Protein AF-A0A5M4D692-F1 (afdb_monomer_lite)

Structure (mmCIF, N/CA/C/O backbone):
data_AF-A0A5M4D692-F1
#
_entry.id   AF-A0A5M4D692-F1
#
loop_
_atom_site.group_PDB
_atom_site.id
_atom_site.type_symbol
_atom_site.label_atom_id
_atom_site.label_alt_id
_atom_site.label_comp_id
_atom_site.label_asym_id
_atom_site.label_entity_id
_atom_site.label_seq_id
_atom_site.pdbx_PDB_ins_code
_atom_site.Cartn_x
_atom_site.Cartn_y
_atom_site.Cartn_z
_atom_site.occupancy
_atom_site.B_iso_or_equiv
_atom_site.auth_seq_id
_atom_site.auth_comp_id
_atom_site.auth_asym_id
_atom_site.auth_atom_id
_atom_site.pdbx_PDB_model_num
ATOM 1 N N . MET A 1 1 ? 8.932 -26.608 -14.951 1.00 44.47 1 MET A N 1
ATOM 2 C CA . MET A 1 1 ? 8.674 -25.155 -14.869 1.00 44.47 1 MET A CA 1
ATOM 3 C C . MET A 1 1 ? 9.211 -24.692 -13.522 1.00 44.47 1 MET A C 1
ATOM 5 O O . MET A 1 1 ? 8.658 -25.085 -12.507 1.00 44.47 1 MET A O 1
ATOM 9 N N . ALA A 1 2 ? 10.372 -24.033 -13.489 1.00 47.12 2 ALA A N 1
ATOM 10 C CA . ALA A 1 2 ? 11.019 -23.647 -12.234 1.00 47.12 2 ALA A CA 1
ATOM 11 C C . ALA A 1 2 ? 10.341 -22.388 -11.673 1.00 47.12 2 ALA A C 1
ATOM 13 O O . ALA A 1 2 ? 10.376 -21.340 -12.317 1.00 47.12 2 ALA A O 1
ATOM 14 N N . MET A 1 3 ? 9.713 -22.501 -10.502 1.00 50.22 3 MET A N 1
ATOM 15 C CA . MET A 1 3 ? 9.198 -21.359 -9.748 1.00 50.22 3 MET A CA 1
ATOM 16 C C . MET A 1 3 ? 10.390 -20.467 -9.386 1.00 50.22 3 MET A C 1
ATOM 18 O O . MET A 1 3 ? 11.336 -20.925 -8.745 1.00 50.22 3 MET A O 1
ATOM 22 N N . ARG A 1 4 ? 10.414 -19.221 -9.872 1.00 58.00 4 ARG A N 1
ATOM 23 C CA . ARG A 1 4 ? 11.488 -18.284 -9.525 1.00 58.00 4 ARG A CA 1
ATOM 24 C C . ARG A 1 4 ? 11.383 -17.984 -8.032 1.00 58.00 4 ARG A C 1
ATOM 26 O O . ARG A 1 4 ? 10.313 -17.619 -7.568 1.00 58.00 4 ARG A O 1
ATOM 33 N N . ALA A 1 5 ? 12.492 -18.095 -7.302 1.00 65.12 5 ALA A N 1
ATOM 34 C CA . ALA A 1 5 ? 12.543 -17.942 -5.842 1.00 65.12 5 ALA A CA 1
ATOM 35 C C . ALA A 1 5 ? 12.046 -16.578 -5.305 1.00 65.12 5 ALA A C 1
ATOM 37 O O . ALA A 1 5 ? 11.883 -16.430 -4.103 1.00 65.12 5 ALA A O 1
ATOM 38 N N . ASN A 1 6 ? 11.789 -15.604 -6.187 1.00 75.81 6 ASN A N 1
ATOM 39 C CA . ASN A 1 6 ? 11.328 -14.254 -5.856 1.00 75.81 6 ASN A CA 1
ATOM 40 C C . ASN A 1 6 ? 9.928 -13.925 -6.419 1.00 75.81 6 ASN A C 1
ATOM 42 O O . ASN A 1 6 ? 9.574 -12.749 -6.483 1.00 75.81 6 ASN A O 1
ATOM 46 N N . ALA A 1 7 ? 9.172 -14.917 -6.902 1.00 87.88 7 ALA A N 1
ATOM 47 C CA . ALA A 1 7 ? 7.815 -14.706 -7.408 1.00 87.88 7 ALA A CA 1
ATOM 48 C C . ALA A 1 7 ? 6.837 -14.394 -6.264 1.00 87.88 7 ALA A C 1
ATOM 50 O O . ALA A 1 7 ? 6.840 -15.079 -5.241 1.00 87.88 7 ALA A O 1
ATOM 51 N N . GLY A 1 8 ? 6.018 -13.360 -6.448 1.00 88.94 8 GLY A N 1
ATOM 52 C CA . GLY A 1 8 ? 4.880 -13.051 -5.587 1.00 88.94 8 GLY A CA 1
ATOM 53 C C . GLY A 1 8 ? 3.625 -13.844 -5.982 1.00 88.94 8 GLY A C 1
ATOM 54 O O . GLY A 1 8 ? 3.634 -14.568 -6.979 1.00 88.94 8 GLY A O 1
ATOM 55 N N . PRO A 1 9 ? 2.536 -13.740 -5.208 1.00 92.75 9 PRO A N 1
ATOM 56 C CA . PRO A 1 9 ? 1.231 -14.268 -5.595 1.00 92.75 9 PRO A CA 1
ATOM 57 C C . PRO A 1 9 ? 0.638 -13.558 -6.826 1.00 92.75 9 PRO A C 1
ATOM 59 O O . PRO A 1 9 ? 0.926 -12.394 -7.104 1.00 92.75 9 PRO A O 1
ATOM 62 N N . SER A 1 10 ? -0.252 -14.251 -7.539 1.00 94.44 10 SER A N 1
ATOM 63 C CA . SER A 1 10 ? -1.109 -13.639 -8.563 1.00 94.44 10 SER A CA 1
ATOM 64 C C . SER A 1 10 ? -2.204 -12.794 -7.910 1.00 94.44 10 SER A C 1
ATOM 66 O O . SER A 1 10 ? -2.774 -13.198 -6.897 1.00 94.44 10 SER A O 1
ATOM 68 N N . TYR A 1 11 ? -2.543 -11.651 -8.517 1.00 94.62 11 TYR A N 1
ATOM 69 C CA . TYR A 1 11 ? -3.592 -10.773 -7.990 1.00 94.62 11 TYR A CA 1
ATOM 70 C C . TYR A 1 11 ? -4.948 -11.498 -7.901 1.00 94.62 11 TYR A C 1
ATOM 72 O O . TYR A 1 11 ? -5.436 -12.017 -8.918 1.00 94.62 11 TYR A O 1
ATOM 80 N N . PRO A 1 12 ? -5.591 -11.531 -6.723 1.00 93.00 12 PRO A N 1
ATOM 81 C CA . PRO A 1 12 ? -6.747 -12.380 -6.480 1.00 93.00 12 PRO A CA 1
ATOM 82 C C . PRO A 1 12 ? -8.043 -11.714 -6.962 1.00 93.00 12 PRO A C 1
ATOM 84 O O . PRO A 1 12 ? -8.810 -11.125 -6.204 1.00 93.00 12 PRO A O 1
ATOM 87 N N . ARG A 1 13 ? -8.323 -11.854 -8.261 1.00 91.81 13 ARG A N 1
ATOM 88 C CA . ARG A 1 13 ? -9.487 -11.245 -8.941 1.00 91.81 13 ARG A CA 1
ATOM 89 C C . ARG A 1 13 ? -10.854 -11.708 -8.425 1.00 91.81 13 ARG A C 1
ATOM 91 O O . ARG A 1 13 ? -11.860 -11.097 -8.766 1.00 91.81 13 ARG A O 1
ATOM 98 N N . THR A 1 14 ? -10.900 -12.809 -7.680 1.00 91.75 14 THR A N 1
ATOM 99 C CA . THR A 1 14 ? -12.137 -13.423 -7.181 1.00 91.75 14 THR A CA 1
ATOM 100 C C . THR A 1 14 ? -12.537 -12.944 -5.789 1.00 91.75 14 THR A C 1
ATOM 102 O O . THR A 1 14 ? -13.617 -13.311 -5.334 1.00 91.75 14 THR A O 1
ATOM 105 N N . LEU A 1 15 ? -11.684 -12.185 -5.090 1.00 91.44 15 LEU A N 1
ATOM 106 C CA . LEU A 1 15 ? -12.028 -11.674 -3.764 1.00 91.44 15 LEU A CA 1
ATOM 107 C C . LEU A 1 15 ? -13.120 -10.611 -3.851 1.00 91.44 15 LE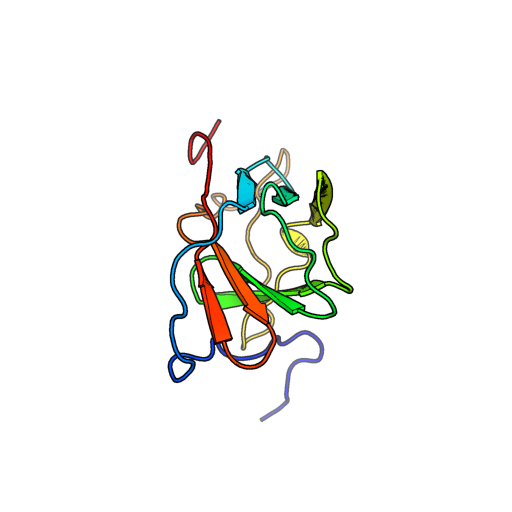U A C 1
ATOM 109 O O . LEU A 1 15 ? -13.171 -9.809 -4.785 1.00 91.44 15 LEU A O 1
ATOM 113 N N . GLU A 1 16 ? -13.989 -10.608 -2.842 1.00 91.06 16 GLU A N 1
ATOM 114 C CA . GLU A 1 16 ? -15.021 -9.591 -2.693 1.00 91.06 16 GLU A CA 1
ATOM 115 C C . GLU A 1 16 ? -14.364 -8.217 -2.513 1.00 91.06 16 GLU A C 1
ATOM 117 O O . GLU A 1 16 ? -13.523 -8.023 -1.628 1.00 91.06 16 GLU A O 1
ATOM 122 N N . ASN A 1 17 ? -14.767 -7.255 -3.345 1.00 91.19 17 ASN A N 1
ATOM 123 C CA . ASN A 1 17 ? -14.416 -5.858 -3.140 1.00 91.19 17 ASN A CA 1
ATOM 124 C C . ASN A 1 17 ? -15.305 -5.292 -2.028 1.00 91.19 17 ASN A C 1
ATOM 126 O O . ASN A 1 17 ? -16.508 -5.112 -2.209 1.00 91.19 17 ASN A O 1
ATOM 130 N N . ALA A 1 18 ? -14.696 -5.014 -0.882 1.00 93.75 18 ALA A N 1
ATOM 131 C CA . ALA A 1 18 ? -15.371 -4.544 0.319 1.00 93.75 18 ALA A CA 1
ATOM 132 C C . ALA A 1 18 ? -15.449 -3.007 0.409 1.00 93.75 18 ALA A C 1
ATOM 134 O O . ALA A 1 18 ? -15.771 -2.458 1.466 1.00 93.75 18 ALA A O 1
ATOM 135 N N . GLY A 1 19 ? -15.174 -2.312 -0.698 1.00 93.31 19 GLY A N 1
ATOM 136 C CA . GLY A 1 19 ? -15.217 -0.860 -0.819 1.00 93.31 19 GLY A CA 1
ATOM 137 C C . GLY A 1 19 ? -13.868 -0.185 -0.573 1.00 93.31 19 GLY A C 1
ATOM 138 O O . GLY A 1 19 ? -12.819 -0.824 -0.501 1.00 93.31 19 GLY A O 1
ATOM 139 N N . ALA A 1 20 ? -13.901 1.143 -0.463 1.00 94.75 20 ALA A N 1
ATOM 140 C CA . ALA A 1 20 ? -12.719 1.954 -0.198 1.00 94.75 20 ALA A CA 1
ATOM 141 C C . ALA A 1 20 ? -12.553 2.226 1.304 1.00 94.75 20 ALA A C 1
ATOM 143 O O . ALA A 1 20 ? -13.526 2.525 2.001 1.00 94.75 20 ALA A O 1
ATOM 144 N N . LEU A 1 21 ? -11.314 2.169 1.790 1.00 95.88 21 LEU A N 1
ATOM 145 C CA . LEU A 1 21 ? -10.954 2.588 3.140 1.00 95.88 21 LEU A CA 1
ATOM 146 C C . LEU A 1 21 ? -10.369 4.004 3.125 1.00 95.88 21 LEU A C 1
ATOM 148 O O . LEU A 1 21 ? -9.648 4.359 2.190 1.00 95.88 21 LEU A O 1
ATOM 152 N N . PRO A 1 22 ? -10.594 4.806 4.182 1.00 94.50 22 PRO A N 1
ATOM 153 C CA . PRO A 1 22 ? -9.878 6.058 4.384 1.00 94.50 22 PRO A CA 1
ATOM 154 C C . PRO A 1 22 ? -8.450 5.746 4.860 1.00 94.50 22 PRO A C 1
ATOM 156 O O . PRO A 1 22 ? -8.091 5.940 6.013 1.00 94.50 22 PRO A O 1
ATOM 159 N N . ILE A 1 23 ? -7.643 5.183 3.969 1.00 96.50 23 ILE A N 1
ATOM 160 C CA . ILE A 1 23 ? -6.209 4.973 4.146 1.00 96.50 23 ILE A CA 1
ATOM 161 C C . ILE A 1 23 ? -5.548 5.665 2.970 1.00 96.50 23 ILE A C 1
ATOM 163 O O . ILE A 1 23 ? -5.873 5.392 1.813 1.00 96.50 23 ILE A O 1
ATOM 167 N N . GLN A 1 24 ? -4.654 6.595 3.276 1.00 96.06 24 GLN A N 1
ATOM 168 C CA . GLN A 1 24 ? -3.999 7.415 2.272 1.00 96.06 24 GLN A CA 1
ATOM 169 C C . GLN A 1 24 ? -2.692 6.768 1.848 1.00 96.06 24 GLN A C 1
ATOM 171 O O . GLN A 1 24 ? -1.899 6.354 2.687 1.00 96.06 24 GLN A O 1
ATOM 176 N N . VAL A 1 25 ? -2.456 6.722 0.544 1.00 96.56 25 VAL A N 1
ATOM 177 C CA . VAL A 1 25 ? -1.226 6.213 -0.053 1.00 96.56 25 VAL A CA 1
ATOM 178 C C . VAL A 1 25 ? -0.566 7.358 -0.794 1.00 96.56 25 VAL A C 1
ATOM 180 O O . VAL A 1 25 ? -1.096 7.856 -1.784 1.00 96.56 25 VAL A O 1
ATOM 183 N N . ILE A 1 26 ? 0.596 7.783 -0.316 1.00 93.81 26 ILE A N 1
ATOM 184 C CA . ILE A 1 26 ? 1.366 8.863 -0.921 1.00 93.81 26 ILE A CA 1
ATOM 185 C C . ILE A 1 26 ? 2.537 8.246 -1.666 1.00 93.81 26 ILE A C 1
ATOM 187 O O . ILE A 1 26 ? 3.419 7.614 -1.077 1.00 93.81 26 ILE A O 1
ATOM 191 N N . ARG A 1 27 ? 2.559 8.455 -2.981 1.00 91.12 27 ARG A N 1
ATOM 192 C CA . ARG A 1 27 ? 3.676 8.044 -3.824 1.00 91.12 27 ARG A CA 1
ATOM 193 C C . ARG A 1 27 ? 4.883 8.947 -3.581 1.00 91.12 27 ARG A C 1
ATOM 195 O O . ARG A 1 27 ? 4.791 10.165 -3.688 1.00 91.12 27 ARG A O 1
ATOM 202 N N . ARG A 1 28 ? 6.037 8.335 -3.313 1.00 91.31 28 ARG A N 1
ATOM 203 C CA . ARG A 1 28 ? 7.362 8.972 -3.342 1.00 91.31 28 ARG A CA 1
ATOM 204 C C . ARG A 1 28 ? 8.195 8.339 -4.452 1.00 91.31 28 ARG A C 1
ATOM 206 O O . ARG A 1 28 ? 7.776 7.361 -5.066 1.00 91.31 28 ARG A O 1
ATOM 213 N N . VAL A 1 29 ? 9.397 8.857 -4.699 1.00 89.00 29 VAL A N 1
ATOM 214 C CA . VAL A 1 29 ? 10.261 8.347 -5.778 1.00 89.00 29 VAL A CA 1
ATOM 215 C C . VAL A 1 29 ? 10.496 6.840 -5.629 1.00 89.00 29 VAL A C 1
ATOM 217 O O . VAL A 1 29 ? 10.138 6.071 -6.512 1.00 89.00 29 VAL A O 1
ATOM 220 N N . THR A 1 30 ? 11.040 6.394 -4.495 1.00 91.81 30 THR A N 1
ATOM 221 C CA . THR A 1 30 ? 11.442 4.988 -4.295 1.00 91.81 30 THR A CA 1
ATOM 222 C C . THR A 1 30 ? 10.536 4.183 -3.367 1.00 91.81 30 THR A C 1
ATOM 224 O O . THR A 1 30 ? 10.728 2.982 -3.224 1.00 91.81 30 THR A O 1
ATOM 227 N N . HIS A 1 31 ? 9.564 4.820 -2.725 1.00 94.62 31 HIS A N 1
ATOM 228 C CA . HIS A 1 31 ? 8.725 4.207 -1.699 1.00 94.62 31 HIS A CA 1
ATOM 229 C C . HIS A 1 31 ? 7.314 4.793 -1.731 1.00 94.62 31 HIS A C 1
ATOM 231 O O . HIS A 1 31 ? 7.046 5.771 -2.432 1.00 94.62 31 HIS A O 1
ATOM 237 N N . ILE A 1 32 ? 6.422 4.195 -0.955 1.00 96.00 32 ILE A N 1
ATOM 238 C CA . ILE A 1 32 ? 5.102 4.739 -0.645 1.00 96.00 32 ILE A CA 1
ATOM 239 C C . ILE A 1 32 ? 4.982 4.932 0.861 1.00 96.00 32 ILE A C 1
ATOM 241 O O . ILE A 1 32 ? 5.473 4.107 1.633 1.00 96.00 32 ILE A O 1
ATOM 245 N N . ASP A 1 33 ? 4.334 6.021 1.259 1.00 97.06 33 ASP A N 1
ATOM 246 C CA . ASP A 1 33 ? 3.897 6.223 2.637 1.00 97.06 33 ASP A CA 1
ATOM 247 C C . ASP A 1 33 ? 2.396 5.873 2.699 1.00 97.06 33 ASP A C 1
ATOM 249 O O . ASP A 1 33 ? 1.598 6.448 1.958 1.00 97.06 33 ASP A O 1
ATOM 253 N N . ILE A 1 34 ? 2.014 4.910 3.538 1.00 97.44 34 ILE A N 1
ATOM 254 C CA . ILE A 1 34 ? 0.629 4.464 3.739 1.00 97.44 34 ILE A CA 1
ATOM 255 C C . ILE A 1 34 ? 0.188 4.901 5.130 1.00 97.44 34 ILE A C 1
ATOM 257 O O . ILE A 1 34 ? 0.699 4.380 6.116 1.00 97.44 34 ILE A O 1
ATOM 261 N N . ALA A 1 35 ? -0.756 5.832 5.218 1.00 97.50 35 ALA A N 1
ATOM 262 C CA . ALA A 1 35 ? -1.270 6.363 6.475 1.00 97.50 35 ALA A CA 1
ATOM 263 C C . ALA A 1 35 ? -2.694 5.861 6.735 1.00 97.50 35 ALA A C 1
ATOM 265 O O . ALA A 1 35 ? -3.618 6.168 5.974 1.00 97.50 35 ALA A O 1
ATOM 266 N N . ASN A 1 36 ? -2.886 5.109 7.820 1.00 97.56 36 ASN A N 1
ATOM 267 C CA . ASN A 1 36 ? -4.207 4.638 8.219 1.00 97.56 36 ASN A CA 1
ATOM 268 C C . ASN A 1 36 ? -4.961 5.733 8.985 1.00 97.56 36 ASN A C 1
ATOM 270 O O . ASN A 1 36 ? -4.712 5.958 10.170 1.00 97.56 36 ASN A O 1
ATOM 274 N N . THR A 1 37 ? -5.900 6.402 8.312 1.00 95.31 37 THR A N 1
ATOM 275 C CA . THR A 1 37 ? -6.788 7.402 8.926 1.00 95.31 37 THR A CA 1
ATOM 276 C C . THR A 1 37 ? -8.179 6.842 9.243 1.00 95.31 37 THR A C 1
ATOM 278 O O . THR A 1 37 ? -9.072 7.586 9.651 1.00 95.31 37 THR A O 1
ATOM 281 N N . ALA A 1 38 ? -8.371 5.525 9.105 1.00 94.12 38 ALA A N 1
ATOM 282 C CA . ALA A 1 38 ? -9.587 4.842 9.514 1.00 94.12 38 ALA A CA 1
ATOM 283 C C 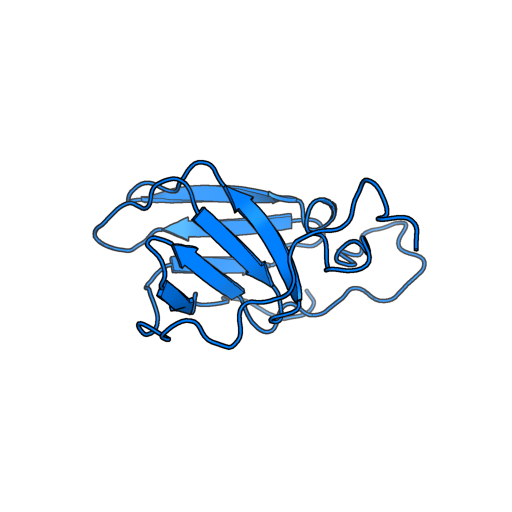. ALA A 1 38 ? -9.667 4.699 11.039 1.00 94.12 38 ALA A C 1
ATOM 285 O O . ALA A 1 38 ? -8.665 4.699 11.747 1.00 94.12 38 ALA A O 1
ATOM 286 N N . ALA A 1 39 ? -10.879 4.482 11.549 1.00 93.62 39 ALA A N 1
ATOM 287 C CA . ALA A 1 39 ? -11.125 4.245 12.974 1.00 93.62 39 ALA A CA 1
ATOM 288 C C . ALA A 1 39 ? -10.788 2.809 13.440 1.00 93.62 39 ALA A C 1
ATOM 290 O O . ALA A 1 39 ? -11.195 2.410 14.529 1.00 93.62 39 ALA A O 1
ATOM 291 N N . ARG A 1 40 ? -10.093 2.008 12.618 1.00 95.75 40 ARG A N 1
ATOM 292 C CA . ARG A 1 40 ? -9.681 0.635 12.947 1.00 95.75 40 ARG A CA 1
ATOM 293 C C . ARG A 1 40 ? -8.299 0.309 12.385 1.00 95.75 40 ARG A C 1
ATOM 295 O O . ARG A 1 40 ? -7.932 0.815 11.325 1.00 95.75 40 ARG A O 1
ATOM 302 N N . GLY A 1 41 ? -7.566 -0.543 13.096 1.00 96.00 41 GLY A N 1
ATOM 303 C CA . GLY A 1 41 ? -6.319 -1.139 12.623 1.00 96.00 41 GLY A CA 1
ATOM 304 C C . GLY A 1 41 ? -6.574 -2.385 11.778 1.00 96.00 41 GLY A C 1
ATOM 305 O O . GLY A 1 41 ? -7.672 -2.947 11.799 1.00 96.00 41 GLY A O 1
ATOM 306 N N . PHE A 1 42 ? -5.547 -2.811 11.052 1.00 97.12 42 PHE A N 1
ATOM 307 C CA . PHE A 1 42 ? -5.543 -4.046 10.271 1.00 97.12 42 PHE A CA 1
ATOM 308 C C . PHE A 1 42 ? -4.321 -4.873 10.659 1.00 97.12 42 PHE A C 1
ATOM 310 O O . PHE A 1 42 ? -3.231 -4.321 10.785 1.00 97.12 42 PHE A O 1
ATOM 317 N N . GLY A 1 43 ? -4.505 -6.178 10.861 1.00 97.00 43 GLY A N 1
ATOM 318 C CA . GLY A 1 43 ? -3.406 -7.105 11.137 1.00 97.00 43 GLY A CA 1
ATOM 319 C C . GLY A 1 43 ? -2.650 -7.497 9.867 1.00 97.00 43 GLY A C 1
ATOM 320 O O . GLY A 1 43 ? -2.665 -6.766 8.873 1.00 97.00 43 GLY A O 1
ATOM 321 N N . ALA A 1 44 ? -2.033 -8.680 9.888 1.00 97.69 44 ALA A N 1
ATOM 322 C CA . ALA A 1 44 ? -1.272 -9.203 8.758 1.00 97.69 44 ALA A CA 1
ATOM 323 C C . ALA A 1 44 ? -2.103 -9.155 7.468 1.00 97.69 44 ALA A C 1
ATOM 325 O O . ALA A 1 44 ? -3.212 -9.685 7.407 1.00 97.69 44 ALA A O 1
ATOM 326 N N . SER A 1 45 ? -1.578 -8.464 6.462 1.00 97.75 45 SER A N 1
ATOM 327 C CA . SER A 1 45 ? -2.303 -8.113 5.239 1.00 97.75 45 SER A CA 1
ATOM 328 C C . SER A 1 45 ? -1.349 -8.082 4.049 1.00 97.75 45 SER A C 1
ATOM 330 O O . SER A 1 45 ? -0.130 -8.059 4.221 1.00 97.75 45 SER A O 1
ATOM 332 N N . THR A 1 46 ? -1.890 -8.032 2.834 1.00 98.25 46 THR A N 1
ATOM 333 C CA . THR A 1 46 ? -1.093 -7.848 1.613 1.00 98.25 46 THR A CA 1
ATOM 334 C C . THR A 1 46 ? -1.479 -6.546 0.930 1.00 98.25 46 THR A C 1
ATOM 336 O O . THR A 1 46 ? -2.651 -6.310 0.645 1.00 98.25 46 THR A O 1
ATOM 339 N N . VAL A 1 47 ? -0.493 -5.696 0.653 1.00 98.19 47 VAL A N 1
ATOM 340 C CA . VAL A 1 47 ? -0.679 -4.487 -0.153 1.00 98.19 47 VAL A CA 1
ATOM 341 C C . VAL A 1 47 ? -0.469 -4.842 -1.615 1.00 98.19 47 VAL A C 1
ATOM 343 O O . VAL A 1 47 ? 0.550 -5.434 -1.972 1.00 98.19 47 VAL A O 1
ATOM 346 N N . TRP A 1 48 ? -1.405 -4.435 -2.464 1.00 98.12 48 TRP A N 1
ATOM 347 C CA . TRP A 1 48 ? -1.367 -4.646 -3.903 1.00 98.12 48 TRP A CA 1
ATOM 348 C C . TRP A 1 48 ? -1.258 -3.322 -4.645 1.00 98.12 48 TRP A C 1
ATOM 350 O O . TRP A 1 48 ? -2.046 -2.410 -4.423 1.00 98.12 48 TRP A O 1
ATOM 360 N N . LEU A 1 49 ? -0.317 -3.230 -5.581 1.00 97.06 49 LEU A N 1
ATOM 361 C CA . LEU A 1 49 ? -0.147 -2.091 -6.476 1.00 97.06 49 LEU A CA 1
ATOM 362 C C . LEU A 1 49 ? -0.553 -2.490 -7.890 1.00 97.06 49 LEU A C 1
ATOM 364 O O . LEU A 1 49 ? -0.130 -3.533 -8.404 1.00 97.06 49 LEU A O 1
ATOM 368 N N . ASN A 1 50 ? -1.348 -1.636 -8.534 1.00 95.31 50 ASN A N 1
ATOM 369 C CA . ASN A 1 50 ? -1.779 -1.773 -9.928 1.00 95.31 50 ASN A CA 1
ATOM 370 C C . ASN A 1 50 ? -2.418 -3.133 -10.265 1.00 95.31 50 ASN A C 1
ATOM 372 O O . ASN A 1 50 ? -2.363 -3.576 -11.411 1.00 95.31 50 ASN A O 1
ATOM 376 N N . GLY A 1 51 ? -2.985 -3.821 -9.269 1.00 95.31 51 GLY A N 1
ATOM 377 C CA . GLY A 1 51 ? -3.550 -5.156 -9.445 1.00 95.31 51 GLY A CA 1
ATOM 378 C C . GLY A 1 51 ? -2.541 -6.203 -9.931 1.00 95.31 51 GLY A C 1
ATOM 379 O O . GLY A 1 51 ? -2.917 -7.116 -10.667 1.00 95.31 51 GLY A O 1
ATOM 380 N N . ARG A 1 52 ? -1.252 -6.034 -9.601 1.00 96.06 52 ARG A N 1
ATOM 381 C CA . ARG A 1 52 ? -0.169 -6.900 -10.094 1.00 96.06 52 ARG A CA 1
ATOM 382 C C . ARG A 1 52 ? 0.924 -7.163 -9.070 1.00 96.06 52 ARG A C 1
ATOM 384 O O . ARG A 1 52 ? 1.343 -8.306 -8.940 1.00 96.06 52 ARG A O 1
ATOM 391 N N . PHE A 1 53 ? 1.420 -6.126 -8.400 1.00 97.31 53 PHE A N 1
ATOM 392 C CA . PHE A 1 53 ? 2.571 -6.266 -7.511 1.00 97.31 53 PHE A CA 1
ATOM 393 C C . PHE A 1 53 ? 2.117 -6.303 -6.059 1.00 97.31 53 PHE A C 1
ATOM 395 O O . PHE A 1 53 ? 1.378 -5.422 -5.637 1.00 97.31 53 PHE A O 1
ATOM 402 N N . SER A 1 54 ? 2.587 -7.278 -5.295 1.00 97.75 54 SER A N 1
ATOM 403 C CA . SER A 1 54 ? 2.218 -7.475 -3.894 1.00 97.75 54 SER A CA 1
ATOM 404 C C . SER A 1 54 ? 3.391 -7.265 -2.948 1.00 97.75 54 SER A C 1
ATOM 406 O O . SER A 1 54 ? 4.533 -7.579 -3.302 1.00 97.75 54 SER A O 1
ATOM 408 N N . HIS A 1 55 ? 3.094 -6.832 -1.726 1.00 97.69 55 HIS A N 1
ATOM 409 C CA . HIS A 1 55 ? 4.019 -6.843 -0.594 1.00 97.69 55 HIS A CA 1
ATOM 410 C C . HIS A 1 55 ? 3.260 -7.154 0.709 1.00 97.69 55 HIS A C 1
ATOM 412 O O . HIS A 1 55 ? 2.233 -6.516 0.965 1.00 97.69 55 HIS A O 1
ATOM 418 N N . PRO A 1 56 ? 3.699 -8.143 1.510 1.00 97.56 56 PRO A N 1
ATOM 419 C CA . PRO A 1 56 ? 3.061 -8.459 2.782 1.00 97.56 56 PRO A CA 1
ATOM 420 C C . PRO A 1 56 ? 3.454 -7.448 3.865 1.00 97.56 56 PRO A C 1
ATOM 422 O O . PRO A 1 56 ? 4.622 -7.099 4.017 1.00 97.56 56 PRO A O 1
ATOM 425 N N . ILE A 1 57 ? 2.483 -7.047 4.678 1.00 97.94 57 ILE A N 1
ATOM 426 C CA . ILE A 1 57 ? 2.691 -6.214 5.863 1.00 97.94 57 ILE A CA 1
ATOM 427 C C . ILE A 1 57 ? 2.231 -6.960 7.115 1.00 97.94 57 ILE A C 1
ATOM 429 O O . ILE A 1 57 ? 1.261 -7.717 7.079 1.00 97.94 57 ILE A O 1
ATOM 433 N N . GLU A 1 58 ? 2.902 -6.723 8.241 1.00 97.75 58 GLU A N 1
ATOM 434 C CA . GLU A 1 58 ? 2.498 -7.287 9.539 1.00 97.75 58 GLU A CA 1
ATOM 435 C C . GLU A 1 58 ? 1.183 -6.684 10.050 1.00 97.75 58 GLU A C 1
ATOM 437 O O . GLU A 1 58 ? 0.442 -7.333 10.785 1.00 97.75 58 GLU A O 1
ATOM 442 N N . GLY A 1 59 ? 0.889 -5.451 9.637 1.00 96.88 59 GLY A N 1
ATOM 443 C CA . GLY A 1 59 ? -0.319 -4.720 9.982 1.00 96.88 59 GLY A CA 1
ATOM 444 C C . GLY A 1 59 ? -0.111 -3.214 9.936 1.00 96.88 59 GLY A C 1
ATOM 445 O O . GLY A 1 59 ? 1.004 -2.731 9.737 1.00 96.88 59 GLY A O 1
ATOM 446 N N . ILE A 1 60 ? -1.205 -2.477 10.096 1.00 97.50 60 ILE A N 1
ATOM 447 C CA . ILE A 1 60 ? -1.211 -1.021 10.200 1.00 97.50 60 ILE A CA 1
ATOM 448 C C . ILE A 1 60 ? -2.270 -0.571 11.213 1.00 97.50 60 ILE A C 1
ATOM 450 O O . ILE A 1 60 ? -3.477 -0.723 11.003 1.00 97.50 60 ILE A O 1
ATOM 454 N N . ASP A 1 61 ? -1.816 -0.000 12.321 1.00 98.06 61 ASP A N 1
ATOM 455 C CA . ASP A 1 61 ? -2.671 0.501 13.393 1.00 98.06 61 ASP A CA 1
ATOM 456 C C . ASP A 1 61 ? -3.297 1.860 13.061 1.00 98.06 61 ASP A C 1
ATOM 458 O O . ASP A 1 61 ? -2.898 2.563 12.130 1.00 98.06 61 ASP A O 1
ATOM 462 N N . VAL A 1 62 ? -4.312 2.240 13.840 1.00 97.69 62 VAL A N 1
ATOM 463 C CA . VAL A 1 62 ? -4.989 3.539 13.718 1.00 97.69 62 VAL A CA 1
ATOM 464 C C . VAL A 1 62 ? -3.981 4.676 13.890 1.00 97.69 62 VAL A C 1
ATOM 466 O O . VAL A 1 62 ? -3.284 4.752 14.899 1.00 97.69 62 VAL A O 1
ATOM 469 N N . GLY A 1 63 ? -3.917 5.579 12.910 1.00 96.56 63 GLY A N 1
ATOM 470 C CA . GLY A 1 63 ? -2.993 6.715 12.905 1.00 96.56 63 GLY A CA 1
ATOM 471 C C . GLY A 1 63 ? -1.545 6.359 12.554 1.00 96.56 63 GLY A C 1
ATOM 472 O O . GLY A 1 63 ? -0.706 7.257 12.465 1.00 96.56 63 GLY A O 1
ATOM 473 N N . GLN A 1 64 ? -1.229 5.081 12.329 1.00 97.88 64 GLN A N 1
ATOM 474 C CA . GLN A 1 64 ? 0.108 4.661 11.928 1.00 97.88 64 GLN A CA 1
ATOM 475 C C . GLN A 1 64 ? 0.372 5.019 10.461 1.00 97.88 64 GLN A C 1
ATOM 477 O O . GLN A 1 64 ? -0.512 4.938 9.606 1.00 97.88 64 GLN A O 1
ATOM 482 N N . THR A 1 65 ? 1.621 5.388 10.169 1.00 97.88 65 THR A N 1
ATOM 483 C CA . THR A 1 65 ? 2.131 5.498 8.800 1.00 97.88 65 THR A CA 1
ATOM 484 C C . THR A 1 65 ? 3.193 4.434 8.559 1.00 97.88 65 THR A C 1
ATOM 486 O O . THR A 1 65 ? 4.207 4.405 9.256 1.00 97.88 65 THR A O 1
ATOM 489 N N . LEU A 1 66 ? 2.973 3.573 7.568 1.00 98.06 66 LEU A N 1
ATOM 490 C CA . LEU A 1 66 ? 3.979 2.643 7.067 1.00 98.06 66 LEU A CA 1
ATOM 491 C C . LEU A 1 66 ? 4.733 3.269 5.903 1.00 98.06 66 LEU A C 1
ATOM 493 O O . LEU A 1 66 ? 4.134 3.907 5.041 1.00 98.06 66 LEU A O 1
ATOM 497 N N . ARG A 1 67 ? 6.038 3.024 5.839 1.00 98.00 67 ARG A N 1
ATOM 498 C CA . ARG A 1 67 ? 6.859 3.334 4.670 1.00 98.00 67 ARG A CA 1
ATOM 499 C C . ARG A 1 67 ? 7.304 2.028 4.029 1.00 98.00 67 ARG A C 1
ATOM 501 O O . ARG A 1 67 ? 8.055 1.283 4.651 1.00 98.00 67 ARG A O 1
ATOM 508 N N . LEU A 1 68 ? 6.868 1.780 2.797 1.00 97.62 68 LEU A N 1
ATOM 509 C CA . LEU A 1 68 ? 7.179 0.554 2.058 1.00 97.62 68 LEU A CA 1
ATOM 510 C C . LEU A 1 68 ? 8.030 0.874 0.830 1.00 97.62 68 LEU A C 1
ATOM 512 O O . LEU A 1 68 ? 7.673 1.747 0.034 1.00 97.62 68 LEU A O 1
ATOM 516 N N . ASP A 1 69 ? 9.150 0.173 0.661 1.00 96.19 69 ASP A N 1
ATOM 517 C CA . ASP A 1 69 ? 10.000 0.325 -0.520 1.00 96.19 69 ASP A CA 1
ATOM 518 C C . ASP A 1 69 ? 9.321 -0.307 -1.738 1.00 96.19 69 ASP A C 1
ATOM 520 O O . ASP A 1 69 ? 9.006 -1.496 -1.759 1.00 96.19 69 ASP A O 1
ATOM 524 N N . LEU A 1 70 ? 9.130 0.480 -2.798 1.00 95.19 70 LEU A N 1
ATOM 525 C CA . LEU A 1 70 ? 8.487 0.003 -4.023 1.00 95.19 70 LEU A CA 1
ATOM 526 C C . LEU A 1 70 ? 9.272 -1.153 -4.660 1.00 95.19 70 LEU A C 1
ATOM 528 O O . LEU A 1 70 ? 8.693 -2.016 -5.309 1.00 95.19 70 LEU A O 1
ATOM 532 N N . ARG A 1 71 ? 10.589 -1.225 -4.447 1.00 94.06 71 ARG A N 1
ATOM 533 C CA . ARG A 1 71 ? 11.449 -2.289 -4.982 1.00 94.06 71 ARG A CA 1
ATOM 534 C C . ARG A 1 71 ? 11.311 -3.612 -4.246 1.00 94.06 71 ARG A C 1
ATOM 536 O O . ARG A 1 71 ? 11.962 -4.579 -4.640 1.00 94.06 71 ARG A O 1
ATOM 543 N N . GLU A 1 72 ? 10.513 -3.689 -3.192 1.00 95.75 72 GLU A N 1
ATOM 544 C CA . GLU A 1 72 ? 10.208 -4.943 -2.501 1.00 95.75 72 GLU A CA 1
ATOM 545 C C . GLU A 1 72 ? 8.919 -5.586 -3.018 1.00 95.75 72 GLU A C 1
ATOM 547 O O . GLU A 1 72 ? 8.720 -6.783 -2.840 1.00 95.75 72 GLU A O 1
ATOM 552 N N . PHE A 1 73 ? 8.085 -4.833 -3.736 1.00 96.69 73 PHE A N 1
ATOM 553 C CA . PHE A 1 73 ? 6.874 -5.363 -4.349 1.00 96.69 73 PHE A CA 1
ATOM 554 C C . PHE A 1 73 ? 7.218 -6.300 -5.508 1.00 96.69 73 PHE A C 1
ATOM 556 O O . PHE A 1 73 ? 8.060 -5.974 -6.354 1.00 96.69 73 PHE A O 1
ATOM 563 N N . ARG A 1 74 ? 6.575 -7.467 -5.556 1.00 96.50 74 ARG A N 1
ATOM 564 C CA . ARG A 1 74 ? 6.809 -8.510 -6.571 1.00 96.50 74 ARG A CA 1
ATOM 565 C C . ARG A 1 74 ? 5.516 -8.897 -7.263 1.00 96.50 74 ARG A C 1
ATOM 567 O O . ARG A 1 74 ? 4.472 -8.912 -6.623 1.00 96.50 74 ARG A O 1
ATOM 574 N N . ASP A 1 75 ? 5.598 -9.229 -8.544 1.00 95.50 75 ASP A N 1
ATOM 575 C CA . ASP A 1 75 ? 4.503 -9.873 -9.274 1.00 95.50 75 ASP A CA 1
ATOM 576 C C . ASP A 1 75 ? 4.662 -11.403 -9.339 1.00 95.50 75 ASP A C 1
ATOM 578 O O . ASP A 1 75 ? 5.655 -11.965 -8.866 1.00 95.50 75 ASP A O 1
ATOM 582 N N . GLU A 1 76 ? 3.708 -12.071 -9.988 1.00 93.69 76 GLU A N 1
ATOM 583 C CA . GLU A 1 76 ? 3.675 -13.531 -10.175 1.00 93.69 76 GLU A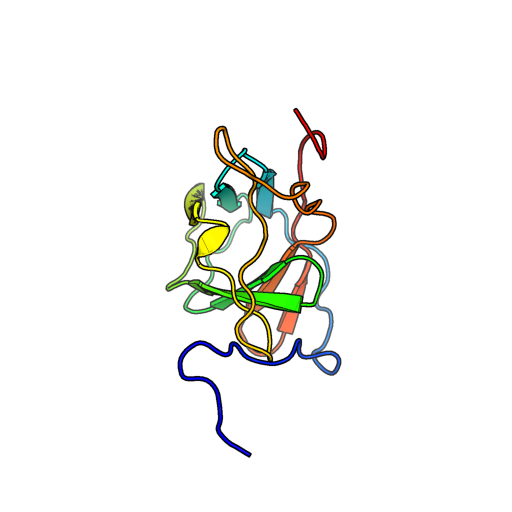 CA 1
ATOM 584 C C . GLU A 1 76 ? 4.871 -14.120 -10.946 1.00 93.69 76 GLU A C 1
ATOM 586 O O . GLU A 1 76 ? 5.144 -15.319 -10.872 1.00 93.69 76 GLU A O 1
ATOM 591 N N . PHE A 1 77 ? 5.629 -13.286 -11.660 1.00 93.50 77 PHE A N 1
ATOM 592 C CA . PHE A 1 77 ? 6.829 -13.684 -12.398 1.00 93.50 77 PHE A CA 1
ATOM 593 C C . PHE A 1 77 ? 8.128 -13.313 -11.660 1.00 93.50 77 PHE A C 1
ATOM 595 O O . PHE A 1 77 ? 9.229 -13.636 -12.127 1.00 93.50 77 PHE A O 1
ATOM 602 N N . GLY A 1 78 ? 8.014 -12.663 -10.499 1.00 92.00 78 GLY A N 1
ATOM 603 C CA . GLY A 1 78 ? 9.122 -12.158 -9.693 1.00 92.00 78 GLY A CA 1
ATOM 604 C C . GLY A 1 78 ? 9.724 -10.852 -10.207 1.00 92.00 78 GLY A C 1
ATOM 605 O O . GLY A 1 78 ? 10.848 -10.512 -9.831 1.00 92.00 78 GLY A O 1
ATOM 606 N N . GLU A 1 79 ? 9.019 -10.122 -11.073 1.00 92.62 79 GLU A N 1
ATOM 607 C CA . GLU A 1 79 ? 9.390 -8.764 -11.460 1.00 92.62 79 GLU A CA 1
ATOM 608 C C . GLU A 1 79 ? 9.134 -7.795 -10.296 1.00 92.62 79 GLU A C 1
ATOM 610 O O . GLU A 1 79 ? 8.131 -7.881 -9.589 1.00 92.62 79 GLU A O 1
ATOM 615 N N . SER A 1 80 ? 10.063 -6.860 -10.095 1.00 93.62 80 SER A N 1
ATOM 616 C CA . SER A 1 80 ? 9.925 -5.787 -9.111 1.00 93.62 80 SER A CA 1
ATOM 617 C C . SER A 1 80 ? 9.163 -4.602 -9.691 1.00 93.62 80 SER A C 1
ATOM 619 O O . SER A 1 80 ? 9.419 -4.217 -10.835 1.00 93.62 80 SER A O 1
ATOM 621 N N . PHE A 1 81 ? 8.350 -3.931 -8.870 1.00 93.62 81 PHE A N 1
ATOM 622 C CA . PHE A 1 81 ? 7.787 -2.634 -9.249 1.00 93.62 81 PHE A CA 1
ATOM 623 C C . PHE A 1 81 ? 8.920 -1.649 -9.580 1.00 93.62 81 PHE A C 1
ATOM 625 O O . PHE A 1 81 ? 9.922 -1.539 -8.859 1.00 93.62 81 PHE A O 1
ATOM 632 N N . ARG A 1 82 ? 8.783 -0.932 -10.698 1.00 91.56 82 ARG A N 1
ATOM 633 C CA . ARG A 1 82 ? 9.810 0.001 -11.180 1.00 91.56 82 ARG A CA 1
ATOM 634 C C . ARG A 1 82 ? 9.654 1.343 -10.483 1.00 91.56 82 ARG A C 1
ATOM 636 O O . ARG A 1 82 ? 9.014 2.253 -10.997 1.00 91.56 82 ARG A O 1
ATOM 643 N N . ALA A 1 83 ? 10.270 1.463 -9.315 1.00 88.44 83 ALA A N 1
ATOM 644 C CA . ALA A 1 83 ? 10.173 2.668 -8.500 1.00 88.44 83 ALA A CA 1
ATOM 645 C C . ALA A 1 83 ? 10.733 3.927 -9.202 1.00 88.44 83 ALA A C 1
ATOM 647 O O . ALA A 1 83 ? 10.184 5.013 -9.059 1.00 88.44 83 ALA A O 1
ATOM 648 N N . GLY A 1 84 ? 11.789 3.779 -10.011 1.00 86.12 84 GLY A N 1
ATOM 649 C CA . GLY A 1 84 ? 12.540 4.901 -10.583 1.00 86.12 84 GLY A CA 1
ATOM 650 C C . GLY A 1 84 ? 13.760 5.257 -9.732 1.00 86.12 84 GLY A C 1
ATOM 651 O O . GLY A 1 84 ? 14.389 4.372 -9.149 1.00 86.12 84 GLY A O 1
ATOM 652 N N . GLY A 1 85 ? 14.104 6.545 -9.679 1.00 81.44 85 GLY A N 1
ATOM 653 C CA . GLY A 1 85 ? 15.258 7.074 -8.946 1.00 81.44 85 GLY A CA 1
ATOM 654 C C . GLY A 1 85 ? 16.390 7.565 -9.850 1.00 81.44 85 GLY A C 1
ATOM 655 O O . GLY A 1 85 ? 16.370 7.367 -11.061 1.00 81.44 85 GLY A O 1
ATOM 656 N N . PHE A 1 86 ? 17.393 8.204 -9.244 1.00 73.44 86 PHE A N 1
ATOM 657 C CA . PHE A 1 86 ? 18.475 8.907 -9.951 1.00 73.44 86 PHE A CA 1
ATOM 658 C C . PHE A 1 86 ? 19.251 8.031 -10.953 1.00 73.44 86 PHE A C 1
ATOM 660 O O . PHE A 1 86 ? 19.705 8.516 -11.981 1.00 73.44 86 PHE A O 1
ATOM 667 N N . PHE A 1 87 ? 19.366 6.729 -10.680 1.00 71.69 87 PHE A N 1
ATOM 668 C CA . PHE A 1 87 ? 20.074 5.766 -11.533 1.00 71.69 87 PHE A CA 1
ATOM 669 C C . PHE A 1 87 ? 19.136 4.877 -12.365 1.00 71.69 87 PHE A C 1
ATOM 671 O O . PHE A 1 87 ? 19.558 3.842 -12.881 1.00 71.69 87 PHE A O 1
ATOM 678 N N . ALA A 1 88 ? 17.849 5.220 -12.468 1.00 75.88 88 ALA A N 1
ATOM 679 C CA . ALA A 1 88 ? 16.901 4.404 -13.212 1.00 75.88 88 ALA A CA 1
ATOM 680 C C . ALA A 1 88 ? 17.173 4.478 -14.720 1.00 75.88 88 ALA A C 1
ATOM 682 O O . ALA A 1 88 ? 17.134 5.538 -15.333 1.00 75.88 88 ALA A O 1
ATOM 683 N N . THR A 1 89 ? 17.399 3.316 -15.330 1.00 75.12 89 THR A N 1
ATOM 684 C CA . THR A 1 89 ? 17.590 3.166 -16.782 1.00 75.12 89 THR A CA 1
ATOM 685 C C . THR A 1 89 ? 16.279 2.959 -17.541 1.00 75.12 89 THR A C 1
ATOM 687 O O . THR A 1 89 ? 16.269 2.893 -18.768 1.00 75.12 89 THR A O 1
ATOM 690 N N . ARG A 1 90 ? 15.162 2.822 -16.817 1.00 78.06 90 ARG A N 1
ATOM 691 C CA . ARG A 1 90 ? 13.813 2.614 -17.352 1.00 78.06 90 ARG A CA 1
ATOM 692 C C . ARG A 1 90 ? 12.855 3.612 -16.720 1.00 78.06 90 ARG A C 1
ATOM 694 O O . ARG A 1 90 ? 13.026 3.972 -15.556 1.00 78.06 90 ARG A O 1
ATOM 701 N N . ASN A 1 91 ? 11.819 3.981 -17.472 1.00 83.50 91 ASN A N 1
ATOM 702 C CA . ASN A 1 91 ? 10.764 4.850 -16.962 1.00 83.50 91 ASN A CA 1
ATOM 703 C C . ASN A 1 91 ? 10.127 4.244 -15.701 1.00 83.50 91 ASN A C 1
ATOM 705 O O . ASN A 1 91 ? 9.857 3.032 -15.689 1.00 83.50 91 ASN A O 1
ATOM 709 N N . PRO A 1 92 ? 9.898 5.067 -14.660 1.00 85.75 92 PRO A N 1
ATOM 710 C CA . PRO A 1 92 ? 9.206 4.628 -13.461 1.00 85.75 92 PRO A CA 1
ATOM 711 C C . PRO A 1 92 ? 7.782 4.197 -13.796 1.00 85.75 92 PRO A C 1
ATOM 713 O O . PRO A 1 92 ? 7.140 4.725 -14.705 1.00 85.75 92 PRO A O 1
ATOM 716 N N . GLU A 1 93 ? 7.290 3.229 -13.038 1.00 88.25 93 GLU A N 1
ATOM 717 C CA . GLU A 1 93 ? 5.913 2.784 -13.137 1.00 88.25 93 GLU A CA 1
ATOM 718 C C . GLU A 1 93 ? 4.997 3.736 -12.364 1.00 88.25 93 GLU A C 1
ATOM 720 O O . GLU A 1 93 ? 5.308 4.181 -11.255 1.00 88.25 93 GLU A O 1
ATOM 725 N N . ALA A 1 94 ? 3.876 4.092 -12.986 1.00 88.31 94 ALA A N 1
ATOM 726 C CA . ALA A 1 94 ? 2.848 4.919 -12.376 1.00 88.31 94 ALA A CA 1
ATOM 727 C C . ALA A 1 94 ? 2.109 4.113 -11.300 1.00 88.31 94 ALA A C 1
ATOM 729 O O . ALA A 1 94 ? 1.744 2.966 -11.547 1.00 88.31 94 ALA A O 1
ATOM 730 N N . LEU A 1 95 ? 1.863 4.701 -10.127 1.00 90.88 95 LEU A N 1
ATOM 731 C CA . LEU A 1 95 ? 1.008 4.095 -9.103 1.00 90.88 95 LEU A CA 1
ATOM 732 C C . LEU A 1 95 ? -0.427 4.587 -9.301 1.00 90.88 95 LEU A C 1
ATOM 734 O O . LEU A 1 95 ? -0.745 5.700 -8.898 1.00 90.88 95 LEU A O 1
ATOM 738 N N . VAL A 1 96 ? -1.271 3.775 -9.937 1.00 89.44 96 VAL A N 1
ATOM 739 C CA . VAL A 1 96 ? -2.653 4.156 -10.290 1.00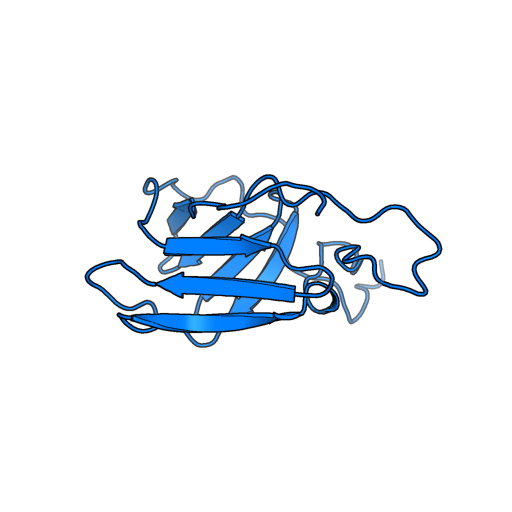 89.44 96 VAL A CA 1
ATOM 740 C C . VAL A 1 96 ? -3.706 3.488 -9.412 1.00 89.44 96 VAL A C 1
ATOM 742 O O . VAL A 1 96 ? -4.807 4.011 -9.278 1.00 89.44 96 VAL A O 1
ATOM 745 N N . LEU A 1 97 ? -3.374 2.345 -8.812 1.00 93.25 97 LEU A N 1
ATOM 746 C CA . LEU A 1 97 ? -4.260 1.586 -7.938 1.00 93.25 97 LEU A CA 1
ATOM 747 C C . LEU A 1 97 ? -3.453 1.051 -6.760 1.00 93.25 97 LEU A C 1
ATOM 749 O O . LEU A 1 97 ? -2.349 0.535 -6.952 1.00 93.25 97 LEU A O 1
ATOM 753 N N . CYS A 1 98 ? -4.018 1.163 -5.563 1.00 96.81 98 CYS A N 1
ATOM 754 C CA . CYS A 1 98 ? -3.482 0.551 -4.361 1.00 96.81 98 CYS A CA 1
ATOM 755 C C . CYS A 1 98 ? -4.631 -0.112 -3.603 1.00 96.81 98 CYS A C 1
ATOM 757 O O . CYS A 1 98 ? -5.599 0.570 -3.269 1.00 96.81 98 CYS A O 1
ATOM 759 N N . ASP A 1 99 ? -4.515 -1.409 -3.340 1.00 97.81 99 ASP A N 1
ATOM 760 C CA . ASP A 1 99 ? -5.500 -2.180 -2.589 1.00 97.81 99 ASP A CA 1
ATOM 761 C C . ASP A 1 99 ? -4.854 -2.849 -1.368 1.00 97.81 99 ASP A C 1
ATOM 763 O O . ASP A 1 99 ? -3.657 -3.143 -1.354 1.00 97.81 99 ASP A O 1
ATOM 767 N N . LEU A 1 100 ? -5.664 -3.119 -0.349 1.00 97.81 100 LEU A N 1
ATOM 768 C CA . LEU A 1 100 ? -5.312 -3.906 0.825 1.00 97.81 100 LEU A CA 1
ATOM 769 C C . LEU A 1 100 ? -6.148 -5.185 0.838 1.00 97.81 100 LEU A C 1
ATOM 771 O O . LEU A 1 100 ? -7.370 -5.141 0.994 1.00 97.81 100 LEU A O 1
ATOM 775 N N . GLU A 1 101 ? -5.478 -6.322 0.713 1.00 97.81 101 GLU A N 1
ATOM 776 C CA . GLU A 1 101 ? -6.063 -7.633 0.952 1.00 97.81 101 GLU A CA 1
ATOM 777 C C . GLU A 1 101 ? -5.917 -7.988 2.431 1.00 97.81 101 GLU A C 1
ATOM 779 O O . GLU A 1 101 ? -4.804 -8.101 2.952 1.00 97.81 101 GLU A O 1
ATOM 784 N N . THR A 1 102 ? -7.045 -8.165 3.110 1.00 96.19 102 THR A N 1
ATOM 785 C CA . THR A 1 102 ? -7.093 -8.499 4.536 1.00 96.19 102 THR A CA 1
ATOM 786 C C . THR A 1 102 ? -8.404 -9.210 4.859 1.00 96.19 102 THR A C 1
ATOM 788 O O . THR A 1 102 ? -9.432 -8.925 4.243 1.00 96.19 102 THR A O 1
ATOM 791 N N . ASP A 1 103 ? -8.376 -10.173 5.781 1.00 93.44 103 ASP A N 1
ATOM 792 C CA . ASP A 1 103 ? -9.546 -10.966 6.192 1.00 93.44 103 ASP A CA 1
ATOM 793 C C . ASP A 1 103 ? -10.369 -11.547 5.019 1.00 93.44 103 ASP A C 1
ATOM 795 O O . ASP A 1 103 ? -11.603 -11.577 5.048 1.00 93.44 103 ASP A O 1
ATOM 799 N N . GLY A 1 104 ? -9.686 -11.981 3.950 1.00 93.62 104 GLY A N 1
ATOM 800 C CA . GLY A 1 104 ? -10.318 -12.549 2.752 1.00 93.62 104 GLY A CA 1
ATOM 801 C C . GLY A 1 104 ? -11.119 -11.545 1.916 1.00 93.62 104 GLY A C 1
ATOM 802 O O . GLY A 1 104 ? -11.981 -11.945 1.134 1.00 93.62 104 GLY A O 1
ATOM 803 N N . ARG A 1 105 ? -10.866 -10.246 2.084 1.00 95.81 105 ARG A N 1
ATOM 804 C CA . ARG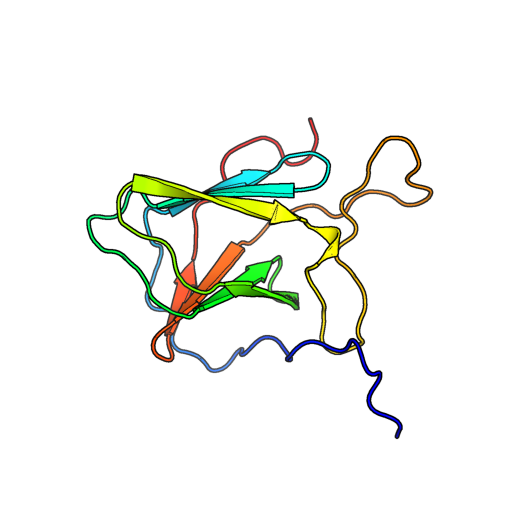 A 1 105 ? -11.515 -9.156 1.350 1.00 95.81 105 ARG A CA 1
ATOM 805 C C . ARG A 1 105 ? -10.482 -8.237 0.725 1.00 95.81 105 ARG A C 1
ATOM 807 O O . ARG A 1 105 ? -9.372 -8.105 1.233 1.00 95.81 105 ARG A O 1
ATOM 814 N N . MET A 1 106 ? -10.885 -7.574 -0.351 1.00 97.25 106 MET A N 1
ATOM 815 C CA . MET A 1 106 ? -10.087 -6.547 -1.006 1.00 97.25 106 MET A CA 1
ATOM 816 C C . MET A 1 106 ? -10.667 -5.169 -0.695 1.00 97.25 106 MET A C 1
ATOM 818 O O . MET A 1 106 ? -11.852 -4.926 -0.932 1.00 97.25 106 MET A O 1
ATOM 822 N N . TYR A 1 107 ? -9.835 -4.265 -0.190 1.00 97.56 107 TYR A N 1
ATOM 823 C CA . TYR A 1 107 ? -10.205 -2.879 0.073 1.00 97.56 107 TYR A CA 1
ATOM 824 C C . TYR A 1 107 ? -9.390 -1.932 -0.795 1.00 97.56 107 TYR A C 1
ATOM 826 O O . TYR A 1 107 ? -8.164 -1.975 -0.764 1.00 97.56 107 TYR A O 1
ATOM 834 N N . GLY A 1 108 ? -10.053 -1.023 -1.504 1.00 97.06 108 GLY A N 1
ATOM 835 C CA . GLY A 1 108 ? -9.356 0.049 -2.213 1.00 97.06 108 GLY A CA 1
ATOM 836 C C . GLY A 1 108 ? -8.782 1.077 -1.236 1.00 97.06 108 GLY A C 1
ATOM 837 O O . GLY A 1 108 ? -9.450 1.463 -0.272 1.00 97.06 108 GLY A O 1
ATOM 838 N N . LEU A 1 109 ? -7.562 1.546 -1.486 1.00 96.62 109 LEU A N 1
ATOM 839 C CA . LEU A 1 109 ? -6.929 2.635 -0.742 1.00 96.62 109 LEU A CA 1
ATOM 840 C C . LEU A 1 109 ? -6.922 3.921 -1.572 1.00 96.62 109 LEU A C 1
ATOM 842 O O . LEU A 1 109 ? -6.970 3.903 -2.803 1.00 96.62 109 LEU A O 1
ATOM 846 N N . VAL A 1 110 ? -6.851 5.065 -0.896 1.00 94.50 110 VAL A N 1
ATOM 847 C CA . VAL A 1 110 ? -6.899 6.374 -1.550 1.00 94.50 110 VAL A CA 1
ATOM 848 C C . VAL A 1 110 ? -5.484 6.816 -1.902 1.00 94.50 110 VAL A C 1
ATOM 850 O O . VAL A 1 110 ? -4.724 7.235 -1.031 1.00 94.50 110 VAL A O 1
ATOM 853 N N . VAL A 1 111 ? -5.125 6.755 -3.183 1.00 90.56 111 VAL A N 1
ATOM 854 C CA . VAL A 1 111 ? -3.849 7.298 -3.669 1.00 90.56 111 VAL A CA 1
ATOM 855 C C . VAL A 1 111 ? -3.940 8.825 -3.733 1.00 90.56 111 VAL A C 1
ATOM 857 O O . VAL A 1 111 ? -4.814 9.375 -4.401 1.00 90.56 111 VAL A O 1
ATOM 860 N N . VAL A 1 112 ? -3.044 9.512 -3.024 1.00 85.38 112 VAL A N 1
ATOM 861 C CA . VAL A 1 112 ? -2.996 10.976 -2.920 1.00 85.38 112 VAL A CA 1
ATOM 862 C C . VAL A 1 112 ? -1.677 11.486 -3.503 1.00 85.38 112 VAL A C 1
ATOM 864 O O . VAL A 1 112 ? -0.601 11.064 -3.080 1.00 85.38 112 VAL A O 1
ATOM 867 N N . GLY A 1 113 ? -1.762 12.435 -4.439 1.00 70.06 113 GLY A N 1
ATOM 868 C CA . GLY A 1 113 ? -0.606 13.107 -5.044 1.00 70.06 113 GLY A CA 1
ATOM 869 C C . GLY A 1 113 ? -0.478 12.898 -6.555 1.00 70.06 113 GLY A C 1
ATOM 870 O O . GLY A 1 113 ? -1.216 12.122 -7.161 1.00 70.06 113 GLY A O 1
ATOM 871 N N . SER A 1 114 ? 0.450 13.639 -7.163 1.00 54.50 114 SER A N 1
ATOM 872 C CA . SER A 1 114 ? 0.779 13.547 -8.588 1.00 54.50 114 SER A CA 1
ATOM 873 C C . SER A 1 114 ? 1.507 12.237 -8.897 1.00 54.50 114 SER A C 1
ATOM 875 O O . SER A 1 114 ? 2.323 11.744 -8.117 1.00 54.50 114 SER A O 1
ATOM 877 N N . LEU A 1 115 ? 1.195 11.659 -10.059 1.00 56.47 115 LEU A N 1
ATOM 878 C CA . LEU A 1 115 ? 1.740 10.383 -10.527 1.00 56.47 115 LEU A CA 1
ATOM 879 C C . LEU A 1 115 ? 3.254 10.442 -10.804 1.00 56.47 115 LEU A C 1
ATOM 881 O O . LEU A 1 115 ? 3.879 9.379 -10.879 1.00 56.47 115 LEU A O 1
ATOM 885 N N . LEU A 1 116 ? 3.823 11.645 -10.955 1.00 52.31 116 LEU A N 1
ATOM 886 C CA . LEU A 1 116 ? 5.214 11.918 -11.326 1.00 52.31 116 LEU A CA 1
ATOM 887 C C . LEU A 1 116 ? 5.609 13.349 -10.888 1.00 52.31 116 LEU A C 1
ATOM 889 O O . LEU A 1 116 ? 5.600 14.253 -11.721 1.00 52.31 116 LEU A O 1
ATOM 893 N N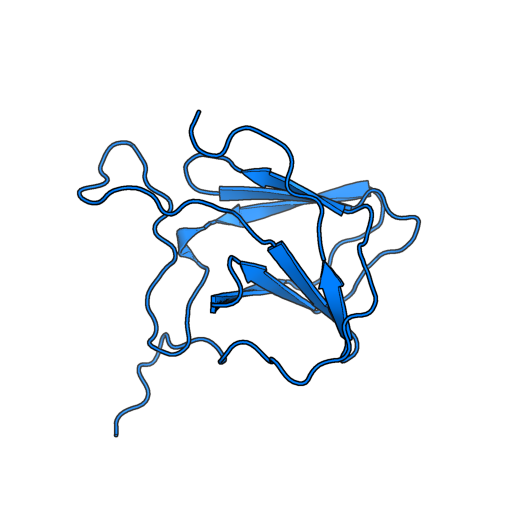 . ASP A 1 117 ? 5.945 13.551 -9.611 1.00 45.19 117 ASP A N 1
ATOM 894 C CA . ASP A 1 117 ? 6.699 14.739 -9.161 1.00 45.19 117 ASP A CA 1
ATOM 895 C C . ASP A 1 117 ? 8.170 14.374 -8.907 1.00 45.19 117 ASP A C 1
ATOM 897 O O . ASP A 1 117 ? 8.418 13.306 -8.289 1.00 45.19 117 ASP A O 1
#

pLDDT: mean 90.0, std 12.4, range [44.47, 98.25]

Radius of gyration: 14.04 Å; chains: 1; bounding box: 35×40×31 Å

Foldseek 3Di:
DDQDPQFDDQQDPPFAAPEAAAWEWEQDLFKIKIFHQHPAKAAWKWKDFPSFWIDIDRIAGHGGIDIGGQQSTHGRNNDGQQSHDPPDPDDHDFGDWMWIGGPRHIHTYHYDDDRPD

Secondary structure (DSSP, 8-state):
-PPPTT--PPP-TTSEEEEEEEEEEEE-SSEEEEEE-SSS-B-SEEEEETTTEEEEES-B-TT-EEEEEGGG-B-TT-PBP----TT-SSPPPP---EEEEETTEEEEEEEES-S--

Sequence (117 aa):
MAMRANAGPSYPRTLENAGALPIQVIRRVTHIDIANTAARGFGASTVWLNGRFSHPIEGIDVGQTLRLDLREFRDEFGESFRAGGFFATRNPEALVLCDLETDGRMYGLVVVGSLLD